Protein AF-A0A9D4CL62-F1 (afdb_monomer_lite)

Foldseek 3Di:
DVVVVVVVVVVVVCVCCCCVVVVCVVVVVCCCCCCCCCCVCVVCVVCCCCCVVCCCCCCVVVVCCCVVVCCVCCCCCCVVVVCCCCCVVVVVVVVVVVVVVCVVVVD

Secondary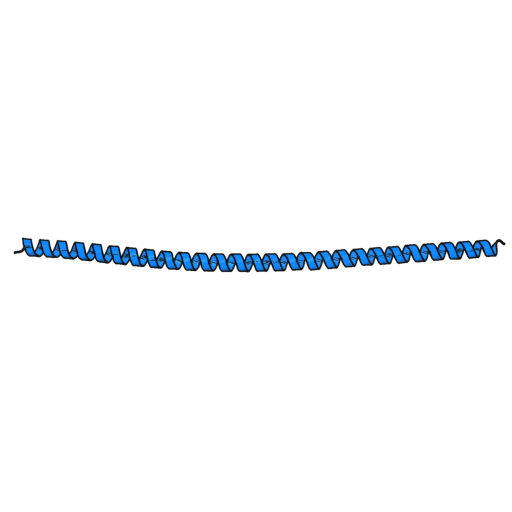 structure (DSSP, 8-state):
-HHHHHHHHHHHHHHHHHHHHHHHHHHHHHHHHHHHHIIIIIIHHHHHHHHHHHHHHHHHHHHHHHHHHHHHHHHHHHHHHHHHHHHHHHHHHHHHHHHHHHHHH--

Radius of gyration: 43.84 Å; chains: 1; bounding box: 89×27×122 Å

Structure (mmCIF, N/CA/C/O backbone):
data_AF-A0A9D4CL62-F1
#
_entry.id   AF-A0A9D4CL62-F1
#
loop_
_atom_site.group_PDB
_atom_site.id
_atom_site.type_symbol
_atom_site.label_atom_id
_atom_site.label_alt_id
_atom_site.label_comp_id
_atom_site.label_asym_id
_atom_site.label_entity_id
_atom_site.label_seq_id
_atom_site.pdbx_PDB_ins_code
_atom_site.Cartn_x
_atom_site.Cartn_y
_atom_site.Cartn_z
_atom_site.occupancy
_atom_site.B_iso_or_equiv
_atom_site.auth_seq_id
_atom_site.auth_comp_id
_atom_site.auth_asym_id
_atom_site.auth_atom_id
_atom_site.pdbx_PDB_model_num
ATOM 1 N N . MET A 1 1 ? 40.637 10.215 -61.391 1.00 72.94 1 MET A N 1
ATOM 2 C CA . MET A 1 1 ? 39.190 10.508 -61.248 1.00 72.94 1 MET A CA 1
ATOM 3 C C . MET A 1 1 ? 38.431 9.297 -60.699 1.00 72.94 1 MET A C 1
ATOM 5 O O . MET A 1 1 ? 37.880 9.404 -59.615 1.00 72.94 1 MET A O 1
ATOM 9 N N . HIS A 1 2 ? 38.489 8.133 -61.362 1.00 74.69 2 HIS A N 1
ATOM 10 C CA . HIS A 1 2 ? 37.795 6.902 -60.939 1.00 74.69 2 HIS A CA 1
ATOM 11 C C . HIS A 1 2 ? 38.150 6.419 -59.515 1.00 74.69 2 HIS A C 1
ATOM 13 O O . HIS A 1 2 ? 37.274 6.063 -58.736 1.00 74.69 2 HIS A O 1
ATOM 19 N N . THR A 1 3 ? 39.428 6.479 -59.134 1.00 78.69 3 THR A N 1
ATOM 20 C CA . THR A 1 3 ? 39.906 6.115 -57.785 1.00 78.69 3 THR A CA 1
ATOM 21 C C . THR A 1 3 ? 39.412 7.064 -56.692 1.00 78.69 3 THR A C 1
ATOM 23 O O . THR A 1 3 ? 39.118 6.627 -55.585 1.00 78.69 3 THR A O 1
ATOM 26 N N . CYS A 1 4 ? 39.272 8.353 -57.008 1.00 82.00 4 CYS A N 1
ATOM 27 C CA . CYS A 1 4 ? 38.801 9.372 -56.070 1.00 82.00 4 CYS A CA 1
ATOM 28 C C . CYS A 1 4 ? 37.292 9.232 -55.813 1.00 82.00 4 CYS A C 1
ATOM 30 O O . CYS A 1 4 ? 36.847 9.293 -54.672 1.00 82.00 4 CYS A O 1
ATOM 32 N N . ILE A 1 5 ? 36.519 8.942 -56.868 1.00 83.25 5 ILE A N 1
ATOM 33 C CA . ILE A 1 5 ? 35.085 8.633 -56.765 1.00 83.25 5 ILE A CA 1
ATOM 34 C C . ILE A 1 5 ? 34.883 7.355 -55.946 1.00 83.25 5 ILE A C 1
ATOM 36 O O . ILE A 1 5 ? 34.060 7.332 -55.037 1.00 83.25 5 ILE A O 1
ATOM 40 N N . HIS A 1 6 ? 35.671 6.311 -56.209 1.00 84.94 6 HIS A N 1
ATOM 41 C CA . HIS A 1 6 ? 35.589 5.065 -55.451 1.00 84.94 6 HIS A CA 1
ATOM 42 C C . HIS A 1 6 ? 35.943 5.264 -53.969 1.00 84.94 6 HIS A C 1
ATOM 44 O O . HIS A 1 6 ? 35.254 4.734 -53.098 1.00 84.94 6 HIS A O 1
ATOM 50 N N . ALA A 1 7 ? 36.998 6.021 -53.660 1.00 83.44 7 ALA A N 1
ATOM 51 C CA . ALA A 1 7 ? 37.383 6.309 -52.281 1.00 83.44 7 ALA A CA 1
ATOM 52 C C . ALA A 1 7 ? 36.292 7.101 -51.544 1.00 83.44 7 ALA A C 1
ATOM 54 O O . ALA A 1 7 ? 35.944 6.742 -50.423 1.00 83.44 7 ALA A O 1
ATOM 55 N N . TYR A 1 8 ? 35.709 8.115 -52.193 1.00 89.12 8 TYR A N 1
ATOM 56 C CA . TYR A 1 8 ? 34.623 8.923 -51.633 1.00 89.12 8 TYR A CA 1
ATOM 57 C C . TYR A 1 8 ? 33.344 8.112 -51.394 1.00 89.12 8 TYR A C 1
ATOM 59 O O . TYR A 1 8 ? 32.753 8.178 -50.320 1.00 89.12 8 TYR A O 1
ATOM 67 N N . MET A 1 9 ? 32.934 7.291 -52.364 1.00 86.62 9 MET A N 1
ATOM 68 C CA . MET A 1 9 ? 31.773 6.410 -52.210 1.00 86.62 9 MET A CA 1
ATOM 69 C C . MET A 1 9 ? 31.984 5.420 -51.062 1.00 86.62 9 MET A C 1
ATOM 71 O O . MET A 1 9 ? 31.094 5.235 -50.235 1.00 86.62 9 MET A O 1
ATOM 75 N N . HIS A 1 10 ? 33.176 4.827 -50.966 1.00 88.44 10 HIS A N 1
ATOM 76 C CA . HIS A 1 10 ? 33.506 3.887 -49.900 1.00 88.44 10 HIS A CA 1
ATOM 77 C C . HIS A 1 10 ? 33.473 4.547 -48.515 1.00 88.44 10 HIS A C 1
ATOM 79 O O . HIS A 1 10 ? 32.884 3.995 -47.588 1.00 88.44 10 HIS A O 1
ATOM 85 N N . THR A 1 11 ? 34.059 5.737 -48.354 1.00 86.94 11 THR A N 1
ATOM 86 C CA . THR A 1 11 ? 34.057 6.442 -47.065 1.00 86.94 11 THR A CA 1
ATOM 87 C C . THR A 1 11 ? 32.671 6.945 -46.681 1.00 86.94 11 THR A C 1
ATOM 89 O O . THR A 1 11 ? 32.291 6.791 -45.523 1.00 86.94 11 THR A O 1
ATOM 92 N N . CYS A 1 12 ? 31.881 7.472 -47.621 1.00 86.50 12 CYS A N 1
ATOM 93 C CA . CYS A 1 12 ? 30.505 7.894 -47.349 1.00 86.50 12 CYS A CA 1
ATOM 94 C C . CYS A 1 12 ? 29.612 6.719 -46.944 1.00 86.50 12 CYS A C 1
ATOM 96 O O . CYS A 1 12 ? 28.896 6.819 -45.948 1.00 86.50 12 CYS A O 1
ATOM 98 N N . ILE A 1 13 ? 29.676 5.597 -47.667 1.00 84.62 13 ILE A N 1
ATOM 99 C CA . ILE A 1 13 ? 28.893 4.399 -47.339 1.00 84.62 13 ILE A CA 1
ATOM 100 C C . ILE A 1 13 ? 29.329 3.846 -45.985 1.00 84.62 13 ILE A C 1
ATOM 102 O O . ILE A 1 13 ? 28.481 3.552 -45.148 1.00 84.62 13 ILE A O 1
ATOM 106 N N . HIS A 1 14 ? 30.635 3.748 -45.731 1.00 84.94 14 HIS A N 1
ATOM 107 C CA . HIS A 1 14 ? 31.131 3.246 -44.456 1.00 84.94 14 HIS A CA 1
ATOM 108 C C . HIS A 1 14 ? 30.734 4.165 -43.294 1.00 84.94 14 HIS A C 1
ATOM 110 O O . HIS A 1 14 ? 30.277 3.670 -42.264 1.00 84.94 14 HIS A O 1
ATOM 116 N N . ALA A 1 15 ? 30.870 5.484 -43.440 1.00 83.62 15 ALA A N 1
ATOM 117 C CA . ALA A 1 15 ? 30.493 6.436 -42.402 1.00 83.62 15 ALA A CA 1
ATOM 118 C C . ALA A 1 15 ? 28.987 6.385 -42.121 1.00 83.62 15 ALA A C 1
ATOM 120 O O . ALA A 1 15 ? 28.592 6.312 -40.959 1.00 83.62 15 ALA A O 1
ATOM 121 N N . TYR A 1 16 ? 28.154 6.353 -43.165 1.00 85.69 16 TYR A N 1
ATOM 122 C CA . TYR A 1 16 ? 26.701 6.255 -43.033 1.00 85.69 16 TYR A CA 1
ATOM 123 C C . TYR A 1 16 ? 26.280 4.933 -42.386 1.00 85.69 16 TYR A C 1
ATOM 125 O O . TYR A 1 16 ? 25.579 4.931 -41.381 1.00 85.69 16 TYR A O 1
ATOM 133 N N . MET A 1 17 ? 26.776 3.801 -42.887 1.00 83.12 17 MET A N 1
ATOM 134 C CA . MET A 1 17 ? 26.473 2.482 -42.327 1.00 83.12 17 MET A CA 1
ATOM 135 C C . MET A 1 17 ? 26.921 2.378 -40.870 1.00 83.12 17 MET A C 1
ATOM 137 O O . MET A 1 17 ? 26.147 1.953 -40.019 1.00 83.12 17 MET A O 1
ATOM 141 N N . HIS A 1 18 ? 28.145 2.806 -40.561 1.00 84.81 18 HIS A N 1
ATOM 142 C CA . HIS A 1 18 ? 28.678 2.742 -39.205 1.00 84.81 18 HIS A CA 1
ATOM 143 C C . HIS A 1 18 ? 27.880 3.628 -38.246 1.00 84.81 18 HIS A C 1
ATOM 145 O O . HIS A 1 18 ? 27.473 3.168 -37.184 1.00 84.81 18 HIS A O 1
ATOM 151 N N . THR A 1 19 ? 27.614 4.882 -38.615 1.00 84.25 19 THR A N 1
ATOM 152 C CA . THR A 1 19 ? 26.866 5.806 -37.751 1.00 84.25 19 THR A CA 1
ATOM 153 C C . THR A 1 19 ? 25.414 5.384 -37.588 1.00 84.25 19 THR A C 1
ATOM 155 O O . THR A 1 19 ? 24.939 5.335 -36.458 1.00 84.25 19 THR A O 1
ATOM 158 N N . CYS A 1 20 ? 24.720 5.007 -38.662 1.00 83.12 20 CYS A N 1
ATOM 159 C CA . CYS A 1 20 ? 23.326 4.588 -38.583 1.00 83.12 20 CYS A CA 1
ATOM 160 C C . CYS A 1 20 ? 23.165 3.280 -37.809 1.00 83.12 20 CYS A C 1
ATOM 162 O O . CYS A 1 20 ? 22.297 3.197 -36.945 1.00 83.12 20 CYS A O 1
ATOM 164 N N . ILE A 1 21 ? 23.998 2.268 -38.066 1.00 82.44 21 ILE A N 1
ATOM 165 C CA . ILE A 1 21 ? 23.894 0.982 -37.365 1.00 82.44 21 ILE A CA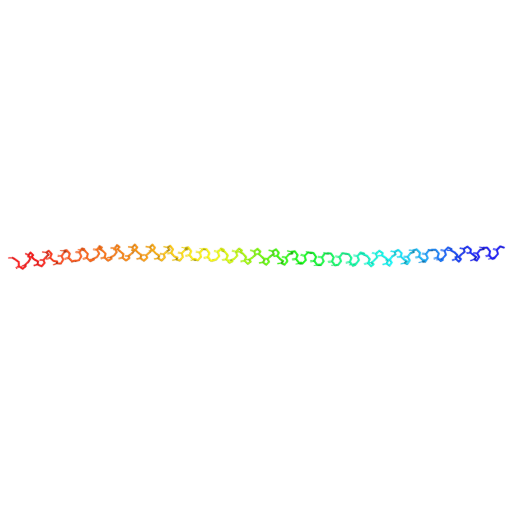 1
ATOM 166 C C . ILE A 1 21 ? 24.272 1.153 -35.897 1.00 82.44 21 ILE A C 1
ATOM 168 O O . ILE A 1 21 ? 23.525 0.713 -35.027 1.00 82.44 21 ILE A O 1
ATOM 172 N N . HIS A 1 22 ? 25.386 1.827 -35.604 1.00 82.69 22 HIS A N 1
ATOM 173 C CA . HIS A 1 22 ? 25.829 2.018 -34.228 1.00 82.69 22 HIS A CA 1
ATOM 174 C C . HIS A 1 22 ? 24.842 2.880 -33.433 1.00 82.69 22 HIS A C 1
ATOM 176 O O . HIS A 1 22 ? 24.472 2.518 -32.318 1.00 82.69 22 HIS A O 1
ATOM 182 N N . ALA A 1 23 ? 24.374 3.998 -33.995 1.00 81.31 23 ALA A N 1
ATOM 183 C CA . ALA A 1 23 ? 23.427 4.874 -33.313 1.00 81.31 23 ALA A CA 1
ATOM 184 C C . ALA A 1 23 ? 22.080 4.181 -33.094 1.00 81.31 23 ALA A C 1
ATOM 186 O O . ALA A 1 23 ? 21.559 4.243 -31.982 1.00 81.31 23 ALA A O 1
ATOM 187 N N . ASN A 1 24 ? 21.541 3.478 -34.097 1.00 81.94 24 ASN A N 1
ATOM 188 C CA . ASN A 1 24 ? 20.261 2.778 -33.962 1.00 81.94 24 ASN A CA 1
ATOM 189 C C . ASN A 1 24 ? 20.360 1.594 -33.001 1.00 81.94 24 ASN A C 1
ATOM 191 O O . ASN A 1 24 ? 19.481 1.417 -32.165 1.00 81.94 24 ASN A O 1
ATOM 195 N N . MET A 1 25 ? 21.435 0.807 -33.067 1.00 83.00 25 MET A N 1
ATOM 196 C CA . MET A 1 25 ? 21.625 -0.311 -32.147 1.00 83.00 25 MET A CA 1
ATOM 197 C C . MET A 1 25 ? 21.788 0.195 -30.709 1.00 83.00 25 MET A C 1
ATOM 199 O O . MET A 1 25 ? 21.104 -0.287 -29.811 1.00 83.00 25 MET A O 1
ATOM 203 N N . HIS A 1 26 ? 22.624 1.215 -30.491 1.00 85.81 26 HIS A N 1
ATOM 204 C CA . HIS A 1 26 ? 22.832 1.795 -29.166 1.00 85.81 26 HIS A CA 1
ATOM 205 C C . HIS A 1 26 ? 21.549 2.414 -28.606 1.00 85.81 26 HIS A C 1
ATOM 207 O O . HIS A 1 26 ? 21.180 2.140 -27.468 1.00 85.81 26 HIS A O 1
ATOM 213 N N . THR A 1 27 ? 20.841 3.228 -29.393 1.00 86.12 27 THR A N 1
ATOM 214 C CA . THR A 1 27 ? 19.592 3.852 -28.937 1.00 86.12 27 THR A CA 1
ATOM 215 C C . THR A 1 27 ? 18.510 2.821 -28.679 1.00 86.12 27 THR A C 1
ATOM 217 O O . THR A 1 27 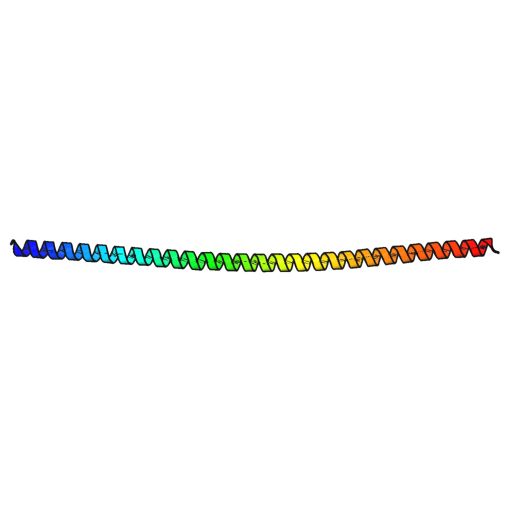? 17.863 2.923 -27.643 1.00 86.12 27 THR A O 1
ATOM 220 N N . CYS A 1 28 ? 18.337 1.815 -29.539 1.00 85.00 28 CYS A N 1
ATOM 221 C CA . CYS A 1 28 ? 17.320 0.779 -29.370 1.00 85.00 28 CYS A CA 1
ATOM 222 C C . CYS A 1 28 ? 17.605 -0.107 -28.150 1.00 85.00 28 CYS A C 1
ATOM 224 O O . CYS A 1 28 ? 16.717 -0.312 -27.328 1.00 85.00 28 CYS A O 1
ATOM 226 N N . ILE A 1 29 ? 18.852 -0.552 -27.966 1.00 85.62 29 ILE A N 1
ATOM 227 C CA . ILE A 1 29 ? 19.247 -1.332 -26.786 1.00 85.62 29 ILE A CA 1
ATOM 228 C C . ILE A 1 29 ? 19.100 -0.488 -25.521 1.00 85.62 29 ILE A C 1
ATOM 230 O O . ILE A 1 29 ? 18.497 -0.943 -24.553 1.00 85.62 29 ILE A O 1
ATOM 234 N N . HIS A 1 30 ? 19.606 0.746 -25.523 1.00 86.62 30 HIS A N 1
ATOM 235 C CA . HIS A 1 30 ? 19.525 1.617 -24.358 1.00 86.62 30 HIS A CA 1
ATOM 236 C C . HIS A 1 30 ? 18.074 1.936 -24.002 1.00 86.62 30 HIS A C 1
ATOM 238 O O . HIS A 1 30 ? 17.701 1.825 -22.840 1.00 86.62 30 HIS A O 1
ATOM 244 N N . THR A 1 31 ? 17.238 2.311 -24.975 1.00 85.56 31 THR A N 1
ATOM 245 C CA . THR A 1 31 ? 15.818 2.565 -24.700 1.00 85.56 31 THR A CA 1
ATOM 246 C C . THR A 1 31 ? 15.132 1.306 -24.226 1.00 85.56 31 THR A C 1
ATOM 248 O O . THR A 1 31 ? 14.511 1.382 -23.182 1.00 85.56 31 THR A O 1
ATOM 251 N N . TYR A 1 32 ? 15.283 0.166 -24.900 1.00 84.56 32 TYR A N 1
ATOM 252 C CA . TYR A 1 32 ? 14.628 -1.076 -24.496 1.00 84.56 32 TYR A CA 1
ATOM 253 C C . TYR A 1 32 ? 15.040 -1.518 -23.091 1.00 84.56 32 TYR A C 1
ATOM 255 O O . TYR A 1 32 ? 14.182 -1.760 -22.252 1.00 84.56 32 TYR A O 1
ATOM 263 N N . ILE A 1 33 ? 16.342 -1.578 -22.801 1.00 83.94 33 ILE A N 1
ATOM 264 C CA . ILE A 1 33 ? 16.842 -1.976 -21.482 1.00 83.94 33 ILE A CA 1
ATOM 265 C C . ILE A 1 33 ? 16.403 -0.962 -20.432 1.00 83.94 33 ILE A C 1
ATOM 267 O O . ILE A 1 33 ? 15.857 -1.351 -19.404 1.00 83.94 33 ILE A O 1
ATOM 271 N N . HIS A 1 34 ? 16.604 0.332 -20.676 1.00 85.31 34 HIS A N 1
ATOM 272 C CA . HIS A 1 34 ? 16.287 1.349 -19.687 1.00 85.31 34 HIS A CA 1
ATOM 273 C C . HIS A 1 34 ? 14.783 1.431 -19.440 1.00 85.31 34 HIS A C 1
ATOM 275 O O . HIS A 1 34 ? 14.374 1.416 -18.288 1.00 85.31 34 HIS A O 1
ATOM 281 N N . THR A 1 35 ? 13.934 1.505 -20.468 1.00 83.81 35 THR A N 1
ATOM 282 C CA . THR A 1 35 ? 12.485 1.550 -20.242 1.00 83.81 35 THR A CA 1
ATOM 283 C C . THR A 1 35 ? 12.007 0.244 -19.656 1.00 83.81 35 THR A C 1
ATOM 285 O O . THR A 1 35 ? 11.371 0.298 -18.613 1.00 83.81 35 THR A O 1
ATOM 288 N N . TYR A 1 36 ? 12.343 -0.913 -20.228 1.00 83.19 36 TYR A N 1
ATOM 289 C CA . TYR A 1 36 ? 11.843 -2.188 -19.726 1.00 83.19 36 TYR A CA 1
ATOM 290 C C . TYR A 1 36 ? 12.297 -2.439 -18.293 1.00 83.19 36 TYR A C 1
ATOM 292 O O . TYR A 1 36 ? 11.458 -2.641 -17.429 1.00 83.19 36 TYR A O 1
ATOM 300 N N . ILE A 1 37 ? 13.594 -2.357 -17.989 1.00 82.50 37 ILE A N 1
ATOM 301 C CA . ILE A 1 37 ? 14.086 -2.621 -16.632 1.00 82.50 37 ILE A CA 1
ATOM 302 C C . ILE A 1 37 ? 13.583 -1.553 -15.666 1.00 82.50 37 ILE A C 1
ATOM 304 O O . ILE A 1 37 ? 13.038 -1.898 -14.620 1.00 82.50 37 ILE A O 1
ATOM 308 N N . HIS A 1 38 ? 13.716 -0.267 -16.001 1.00 82.88 38 HIS A N 1
ATOM 309 C CA . HIS A 1 38 ? 13.324 0.791 -15.078 1.00 82.88 38 HIS A CA 1
ATOM 310 C C . HIS A 1 38 ? 11.816 0.785 -14.845 1.00 82.88 38 HIS A C 1
ATOM 312 O O . HIS A 1 38 ? 11.387 0.774 -13.699 1.00 82.88 38 HIS A O 1
ATOM 318 N N . THR A 1 39 ? 10.981 0.771 -15.886 1.00 82.06 39 THR A N 1
ATOM 319 C CA . THR A 1 39 ? 9.526 0.755 -15.671 1.00 82.06 39 THR A CA 1
ATOM 320 C C . THR A 1 39 ? 9.058 -0.584 -15.128 1.00 82.06 39 THR A C 1
ATOM 322 O O . THR A 1 39 ? 8.315 -0.598 -14.154 1.00 82.06 39 THR A O 1
ATOM 325 N N . TYR A 1 40 ? 9.504 -1.723 -15.644 1.00 83.12 40 TYR A N 1
ATOM 326 C CA . TYR A 1 40 ? 9.018 -2.994 -15.121 1.00 83.12 40 TYR A CA 1
ATOM 327 C C . TYR A 1 40 ? 9.432 -3.191 -13.663 1.00 83.12 40 TYR A C 1
ATOM 329 O O . TYR A 1 40 ? 8.576 -3.460 -12.827 1.00 83.12 40 TYR A O 1
ATOM 337 N N . ILE A 1 41 ? 10.711 -3.017 -13.323 1.00 82.62 41 ILE A N 1
ATOM 338 C CA . ILE A 1 41 ? 11.167 -3.250 -11.950 1.00 82.62 41 ILE A CA 1
ATOM 339 C C . ILE A 1 41 ? 10.650 -2.154 -11.031 1.00 82.62 41 ILE A C 1
ATOM 341 O O . ILE A 1 41 ? 10.007 -2.466 -10.036 1.00 82.62 41 ILE A O 1
ATOM 345 N N . HIS A 1 42 ? 10.875 -0.879 -11.351 1.00 84.62 42 HIS A N 1
ATOM 346 C CA . HIS A 1 42 ? 10.508 0.193 -10.430 1.00 84.62 42 HIS A CA 1
ATOM 347 C C . HIS A 1 42 ? 8.996 0.257 -10.231 1.00 84.62 42 HIS A C 1
ATOM 349 O O . HIS A 1 42 ? 8.531 0.351 -9.099 1.00 84.62 42 HIS A O 1
ATOM 355 N N . THR A 1 43 ? 8.209 0.187 -11.307 1.00 85.06 43 THR A N 1
ATOM 356 C CA . THR A 1 43 ? 6.756 0.350 -11.184 1.00 85.06 43 THR A CA 1
ATOM 357 C C . THR A 1 43 ? 6.121 -0.876 -10.549 1.00 85.06 43 THR A C 1
ATOM 359 O O . THR A 1 43 ? 5.328 -0.692 -9.630 1.00 85.06 43 THR A O 1
ATOM 362 N N . ASN A 1 44 ? 6.492 -2.106 -10.940 1.00 86.56 44 ASN A N 1
ATOM 363 C CA . ASN A 1 44 ? 5.916 -3.309 -10.322 1.00 86.56 44 ASN A CA 1
ATOM 364 C C . ASN A 1 44 ? 6.361 -3.480 -8.876 1.00 86.56 44 ASN A C 1
ATOM 366 O O . ASN A 1 44 ? 5.544 -3.810 -8.028 1.00 86.56 44 ASN A O 1
ATOM 370 N N . LEU A 1 45 ? 7.635 -3.247 -8.565 1.00 87.44 45 LEU A N 1
ATOM 371 C CA . LEU A 1 45 ? 8.138 -3.433 -7.208 1.00 87.44 45 LEU A CA 1
ATOM 372 C C . LEU A 1 45 ? 7.566 -2.355 -6.280 1.00 87.44 45 LEU A C 1
ATOM 374 O O . LEU A 1 45 ? 7.101 -2.676 -5.190 1.00 87.44 45 LEU A O 1
ATOM 378 N N . HIS A 1 46 ? 7.481 -1.102 -6.739 1.00 88.00 46 HIS A N 1
ATOM 379 C CA . HIS A 1 46 ? 6.826 -0.039 -5.980 1.00 88.00 46 HIS A CA 1
ATOM 380 C C . HIS A 1 46 ? 5.328 -0.303 -5.794 1.00 88.00 46 HIS A C 1
ATOM 382 O O . HIS A 1 46 ? 4.823 -0.176 -4.681 1.00 88.00 46 HIS A O 1
ATOM 388 N N . THR A 1 47 ? 4.596 -0.677 -6.849 1.00 87.12 47 THR A N 1
ATOM 389 C CA . THR A 1 47 ? 3.161 -0.984 -6.713 1.00 87.12 47 THR A CA 1
ATOM 390 C C . THR A 1 47 ? 2.934 -2.203 -5.842 1.00 87.12 47 THR A C 1
ATOM 392 O O . THR A 1 47 ? 2.072 -2.132 -4.974 1.00 87.12 47 THR A O 1
ATOM 395 N N . TYR A 1 48 ? 3.713 -3.274 -5.993 1.00 89.44 48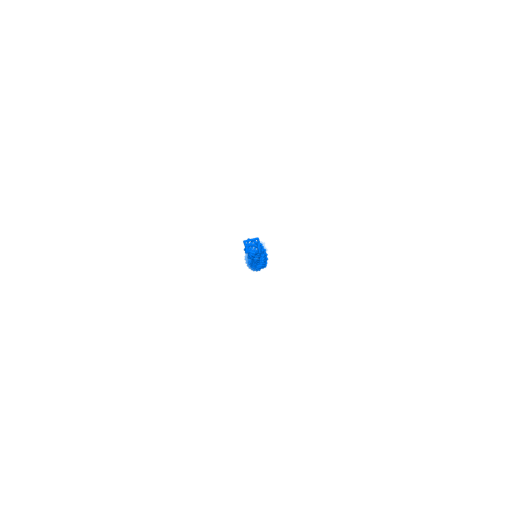 TYR A N 1
ATOM 396 C CA . TYR A 1 48 ? 3.608 -4.473 -5.165 1.00 89.44 48 TYR A CA 1
ATOM 397 C C . TYR A 1 48 ? 3.878 -4.163 -3.695 1.00 89.44 48 TYR A C 1
ATOM 399 O O . TYR A 1 48 ? 3.049 -4.477 -2.850 1.00 89.44 48 TYR A O 1
ATOM 407 N N . ILE A 1 49 ? 4.987 -3.488 -3.377 1.00 88.38 49 ILE A N 1
ATOM 408 C CA . ILE A 1 49 ? 5.306 -3.116 -1.995 1.00 88.38 49 ILE A CA 1
ATOM 409 C C . ILE A 1 49 ? 4.225 -2.200 -1.431 1.00 88.38 49 ILE A C 1
ATOM 411 O O . ILE A 1 49 ? 3.711 -2.464 -0.348 1.00 88.38 49 ILE A O 1
ATOM 415 N N . HIS A 1 50 ? 3.847 -1.148 -2.158 1.00 90.56 50 HIS A N 1
ATOM 416 C CA . HIS A 1 50 ? 2.852 -0.200 -1.677 1.00 90.56 50 HIS A CA 1
ATOM 417 C C . HIS A 1 50 ? 1.497 -0.876 -1.459 1.00 90.56 50 HIS A C 1
ATOM 419 O O . HIS A 1 50 ? 0.903 -0.723 -0.398 1.00 90.56 50 HIS A O 1
ATOM 425 N N . THR A 1 51 ? 0.999 -1.641 -2.432 1.00 89.00 51 THR A N 1
ATOM 426 C CA . THR A 1 51 ? -0.285 -2.341 -2.300 1.00 89.00 51 THR A CA 1
ATOM 427 C C . THR A 1 51 ? -0.228 -3.395 -1.214 1.00 89.00 51 THR A C 1
ATOM 429 O O . THR A 1 51 ? -1.104 -3.384 -0.359 1.00 89.00 51 THR A O 1
ATOM 432 N N . TYR A 1 52 ? 0.793 -4.250 -1.180 1.00 89.88 52 TYR A N 1
ATOM 433 C CA . TYR A 1 52 ? 0.916 -5.300 -0.173 1.00 89.88 52 TYR A CA 1
ATOM 434 C C . TYR A 1 52 ? 1.017 -4.719 1.236 1.00 89.88 52 TYR A C 1
ATOM 436 O O . TYR A 1 52 ? 0.230 -5.082 2.101 1.00 89.88 52 TYR A O 1
ATOM 444 N N . ILE A 1 53 ? 1.925 -3.768 1.469 1.00 88.44 53 ILE A N 1
ATOM 445 C CA . ILE A 1 53 ? 2.084 -3.144 2.786 1.00 88.44 53 ILE A CA 1
ATOM 446 C C . ILE A 1 53 ? 0.817 -2.391 3.174 1.00 88.44 53 ILE A C 1
ATOM 448 O O . ILE A 1 53 ? 0.312 -2.590 4.275 1.00 88.44 53 ILE A O 1
ATOM 452 N N . HIS A 1 54 ? 0.274 -1.554 2.288 1.00 88.88 54 HIS A N 1
ATOM 453 C CA . HIS A 1 54 ? -0.910 -0.767 2.610 1.00 88.88 54 HIS A CA 1
ATOM 454 C C . HIS A 1 54 ? -2.112 -1.668 2.888 1.00 88.88 54 HIS A C 1
ATOM 456 O O . HIS A 1 54 ? -2.791 -1.484 3.892 1.00 88.88 54 HIS A O 1
ATOM 462 N N . THR A 1 55 ? -2.387 -2.653 2.032 1.00 86.88 55 THR A N 1
ATOM 463 C CA . THR A 1 55 ? -3.500 -3.586 2.247 1.00 86.88 55 THR A CA 1
ATOM 464 C C . THR A 1 55 ? -3.285 -4.416 3.494 1.00 86.88 55 THR A C 1
ATOM 466 O O . THR A 1 55 ? -4.207 -4.481 4.295 1.00 86.88 55 THR A O 1
ATOM 4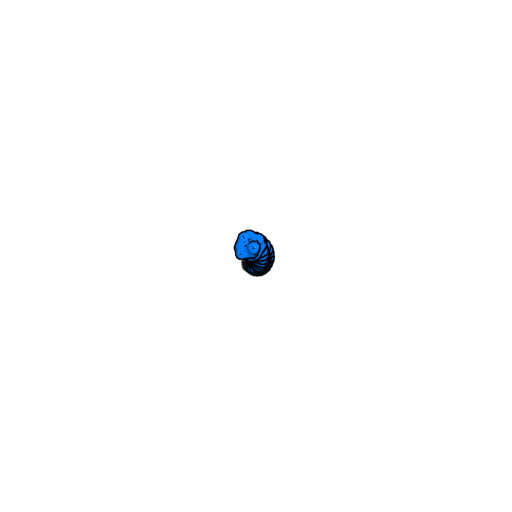69 N N . TYR A 1 56 ? -2.101 -4.986 3.711 1.00 87.69 56 TYR A N 1
ATOM 470 C CA . TYR A 1 56 ? -1.824 -5.820 4.876 1.00 87.69 56 TYR A CA 1
ATOM 471 C C . TYR A 1 56 ? -1.937 -5.020 6.170 1.00 87.69 56 TYR A C 1
ATOM 473 O O . TYR A 1 56 ? -2.686 -5.407 7.058 1.00 87.69 56 TYR A O 1
ATOM 481 N N . ILE A 1 57 ? -1.267 -3.869 6.265 1.00 85.38 57 ILE A N 1
ATOM 482 C CA . ILE A 1 57 ? -1.329 -3.015 7.454 1.00 85.38 57 ILE A CA 1
ATOM 483 C C . ILE A 1 57 ? -2.755 -2.520 7.668 1.00 85.38 57 ILE A C 1
ATOM 485 O O . ILE A 1 57 ? -3.283 -2.663 8.765 1.00 85.38 57 ILE A O 1
ATOM 489 N N . HIS A 1 58 ? -3.405 -1.977 6.637 1.00 86.50 58 HIS A N 1
ATOM 490 C CA . HIS A 1 58 ? -4.751 -1.438 6.785 1.00 86.50 58 HIS A CA 1
ATOM 491 C C . HIS A 1 58 ? -5.752 -2.531 7.150 1.00 86.50 58 HIS A C 1
ATOM 493 O O . HIS A 1 58 ? -6.502 -2.363 8.101 1.00 86.50 58 HIS A O 1
ATOM 499 N N . THR A 1 59 ? -5.779 -3.659 6.437 1.00 86.56 59 THR A N 1
ATOM 500 C CA . THR A 1 59 ? -6.712 -4.746 6.764 1.00 86.56 59 THR A CA 1
ATOM 501 C C . THR A 1 59 ? -6.396 -5.342 8.117 1.00 86.56 59 THR A C 1
ATOM 503 O O . THR A 1 59 ? -7.315 -5.448 8.916 1.00 86.56 59 THR A O 1
ATOM 506 N N . TYR A 1 60 ? -5.142 -5.665 8.428 1.00 86.50 60 TYR A N 1
ATOM 507 C CA . TYR A 1 60 ? -4.783 -6.278 9.703 1.00 86.50 60 TYR A CA 1
ATOM 508 C C . TYR A 1 60 ? -5.078 -5.347 10.876 1.00 86.50 60 TYR A C 1
ATOM 510 O O . TYR A 1 60 ? -5.781 -5.740 11.798 1.00 86.50 60 TYR A O 1
ATOM 518 N N . ILE A 1 61 ? -4.619 -4.093 10.831 1.00 84.75 61 ILE A N 1
ATOM 519 C CA . ILE A 1 61 ? -4.865 -3.131 11.909 1.00 84.75 61 ILE A CA 1
ATOM 520 C C . ILE A 1 61 ? -6.355 -2.828 12.018 1.00 84.75 61 ILE A C 1
ATOM 522 O O . ILE A 1 61 ? -6.903 -2.906 13.112 1.00 84.75 61 ILE A O 1
ATOM 526 N N . HIS A 1 62 ? -7.030 -2.515 10.910 1.00 86.12 62 HIS A N 1
ATOM 527 C CA . HIS A 1 62 ? -8.447 -2.175 10.955 1.00 86.12 62 HIS A CA 1
ATOM 528 C C . HIS A 1 62 ? -9.278 -3.357 11.444 1.00 86.12 62 HIS A C 1
ATOM 530 O O . HIS A 1 62 ? -10.101 -3.190 12.337 1.00 86.12 62 HIS A O 1
ATOM 536 N N . THR A 1 63 ? -9.078 -4.558 10.898 1.00 85.25 63 THR A N 1
ATOM 537 C CA . THR A 1 63 ? -9.832 -5.736 11.341 1.00 85.25 63 THR A CA 1
ATOM 538 C C . THR A 1 63 ? -9.496 -6.087 12.774 1.00 85.25 63 THR A C 1
ATOM 540 O O . THR A 1 63 ? -10.428 -6.256 13.548 1.00 85.25 63 THR A O 1
ATOM 543 N N . TYR A 1 64 ? -8.224 -6.128 13.170 1.00 86.50 64 TYR A N 1
ATOM 544 C CA . TYR A 1 64 ? -7.830 -6.469 14.533 1.00 86.50 64 TYR A CA 1
ATOM 545 C C . TYR A 1 64 ? -8.368 -5.458 15.542 1.00 86.50 64 TYR A C 1
ATOM 547 O O . TYR A 1 64 ? -9.048 -5.846 16.483 1.00 86.50 64 TYR A O 1
ATOM 555 N N . ILE A 1 65 ? -8.140 -4.159 15.331 1.00 84.25 65 ILE A N 1
ATOM 556 C CA . ILE A 1 65 ? -8.622 -3.116 16.241 1.00 84.25 65 ILE A CA 1
ATOM 557 C C . ILE A 1 65 ? -10.146 -3.105 16.269 1.00 84.25 65 ILE A C 1
ATOM 559 O O . ILE A 1 65 ? -10.727 -3.139 17.349 1.00 84.25 65 ILE A O 1
ATOM 563 N N . HIS A 1 66 ? -10.806 -3.091 15.111 1.00 86.00 66 HIS A N 1
ATOM 564 C CA . HIS A 1 66 ? -12.262 -3.025 15.065 1.00 86.00 66 HIS A CA 1
ATOM 565 C C . HIS A 1 66 ? -12.889 -4.270 15.690 1.00 86.00 66 HIS A C 1
ATOM 567 O O . HIS A 1 66 ? -13.778 -4.146 16.525 1.00 86.00 66 HIS A O 1
ATOM 573 N N . THR A 1 67 ? -12.436 -5.473 15.331 1.00 85.62 67 THR A N 1
ATOM 574 C CA . THR A 1 67 ? -12.985 -6.703 15.914 1.00 85.62 67 THR A CA 1
ATOM 575 C C . THR A 1 67 ? -12.667 -6.795 17.391 1.00 85.62 67 THR A C 1
ATOM 577 O O . THR A 1 67 ? -13.590 -7.041 18.157 1.00 85.62 67 THR A O 1
ATOM 580 N N . TYR A 1 68 ? -11.431 -6.545 17.821 1.00 85.88 68 TYR A N 1
ATOM 581 C CA . TYR A 1 68 ? -11.047 -6.638 19.225 1.00 85.88 68 TYR A CA 1
ATOM 582 C C . TYR A 1 68 ? -11.792 -5.613 20.075 1.00 85.88 68 TYR A C 1
ATOM 584 O O . TYR A 1 68 ? -12.445 -5.988 21.040 1.00 85.88 68 TYR A O 1
ATOM 592 N N . ILE A 1 69 ? -11.774 -4.332 19.698 1.00 84.69 69 ILE A N 1
ATOM 593 C CA . ILE A 1 69 ? -12.470 -3.283 20.449 1.00 84.69 69 ILE A CA 1
ATOM 594 C C . ILE A 1 69 ? -13.974 -3.529 20.428 1.00 84.69 69 ILE A C 1
ATOM 596 O O . ILE A 1 69 ? -14.597 -3.521 21.485 1.00 84.69 69 ILE A O 1
ATOM 600 N N . HIS A 1 70 ? -14.570 -3.785 19.263 1.00 85.50 70 HIS A N 1
ATOM 601 C CA . HIS A 1 70 ? -16.012 -3.979 19.185 1.00 85.50 70 HIS A CA 1
ATOM 602 C C . HIS A 1 70 ? -16.442 -5.228 19.954 1.00 85.50 70 HIS A C 1
ATOM 604 O O . HIS A 1 70 ? -17.402 -5.158 20.716 1.00 85.50 70 HIS A O 1
ATOM 610 N N . THR A 1 71 ? -15.772 -6.370 19.793 1.00 84.88 71 THR A N 1
ATOM 611 C CA . THR A 1 71 ? -16.151 -7.583 20.534 1.00 84.88 71 THR A CA 1
ATOM 612 C C . THR A 1 71 ? -15.886 -7.431 22.018 1.00 84.88 71 THR A C 1
ATOM 614 O O . THR A 1 71 ? -16.745 -7.812 22.804 1.00 84.88 71 THR A O 1
ATOM 617 N N . TYR A 1 72 ? -14.762 -6.840 22.421 1.00 85.25 72 TYR A N 1
ATOM 618 C CA . TYR A 1 72 ? -14.440 -6.659 23.829 1.00 85.25 72 TYR A CA 1
ATOM 619 C C . TYR A 1 72 ? -15.406 -5.682 24.491 1.00 85.25 72 TYR A C 1
ATOM 621 O O . TYR A 1 72 ? -16.009 -6.032 25.495 1.00 85.25 72 TYR A O 1
ATOM 629 N N . ILE A 1 73 ? -15.628 -4.499 23.914 1.00 84.25 73 ILE A N 1
ATOM 630 C CA . ILE A 1 73 ? -16.569 -3.514 24.458 1.00 84.25 73 ILE A CA 1
ATOM 631 C C . ILE A 1 73 ? -17.987 -4.068 24.437 1.00 84.25 73 ILE A C 1
ATOM 633 O O . ILE A 1 73 ? -18.661 -4.030 25.460 1.00 84.25 73 ILE A O 1
ATOM 637 N N . HIS A 1 74 ? -18.447 -4.611 23.308 1.00 84.19 74 HIS A N 1
ATOM 638 C CA . HIS A 1 74 ? -19.810 -5.120 23.211 1.00 84.19 74 HIS A CA 1
ATOM 639 C C . HIS A 1 74 ? -20.028 -6.276 24.179 1.00 84.19 74 HIS A C 1
ATOM 641 O O . HIS A 1 74 ? -20.988 -6.252 24.936 1.00 84.19 74 HIS A O 1
ATOM 647 N N . LYS A 1 75 ? -19.117 -7.253 24.233 1.00 84.31 75 LYS A N 1
ATOM 648 C CA . LYS A 1 75 ? -19.219 -8.359 25.183 1.00 84.31 75 LYS A CA 1
ATOM 649 C C . LYS A 1 75 ? -19.122 -7.847 26.610 1.00 84.31 75 LYS A C 1
ATOM 651 O O . LYS A 1 75 ? -19.963 -8.204 27.418 1.00 84.31 75 LYS A O 1
ATOM 656 N N . TYR A 1 76 ? -18.160 -7.001 26.948 1.00 84.19 76 TYR A N 1
ATOM 657 C CA . TYR A 1 76 ? -17.999 -6.540 28.322 1.00 84.19 76 TYR A CA 1
ATOM 658 C C . TYR A 1 76 ? -19.205 -5.716 28.773 1.00 84.19 76 TYR A C 1
ATOM 660 O O . TYR A 1 76 ? -19.813 -6.049 29.779 1.00 84.19 76 TYR A O 1
ATOM 668 N N . ILE A 1 77 ? -19.621 -4.711 28.002 1.00 82.88 77 ILE A N 1
ATOM 669 C CA . ILE A 1 77 ? -20.784 -3.880 28.328 1.00 82.88 77 ILE A CA 1
ATOM 670 C C . ILE A 1 77 ? -22.057 -4.718 28.333 1.00 82.88 77 ILE A C 1
ATOM 672 O O . ILE A 1 77 ? -22.774 -4.710 29.327 1.00 82.88 77 ILE A O 1
ATOM 676 N N . HIS A 1 78 ? -22.343 -5.461 27.263 1.00 82.38 78 HIS A N 1
ATOM 677 C CA . HIS A 1 78 ? -23.581 -6.226 27.171 1.00 82.38 78 HIS A CA 1
ATOM 678 C C . HIS A 1 78 ? -23.637 -7.291 28.258 1.00 82.38 78 HIS A C 1
ATOM 680 O O . HIS A 1 78 ? -24.623 -7.373 28.976 1.00 82.38 78 HIS A O 1
ATOM 686 N N . THR A 1 79 ? -22.584 -8.091 28.429 1.00 83.19 79 THR A N 1
ATOM 687 C CA . THR A 1 79 ? -22.600 -9.149 29.443 1.00 83.19 79 THR A CA 1
ATOM 688 C C . THR A 1 79 ? -22.625 -8.538 30.832 1.00 83.19 79 THR A C 1
ATOM 690 O O . THR A 1 79 ? -23.471 -8.933 31.616 1.00 83.19 79 THR A O 1
ATOM 693 N N . TYR A 1 80 ? -21.779 -7.555 31.145 1.00 83.06 80 TYR A N 1
ATOM 694 C CA . TYR A 1 80 ? -21.710 -6.983 32.490 1.00 83.06 80 TYR A CA 1
ATOM 695 C C . TYR A 1 80 ? -22.986 -6.227 32.851 1.00 83.06 80 TYR A C 1
ATOM 697 O O . TYR A 1 80 ? -23.582 -6.518 33.876 1.00 83.06 80 TYR A O 1
ATOM 705 N N . ILE A 1 81 ? -23.463 -5.314 32.001 1.00 81.88 81 ILE A N 1
ATOM 706 C CA . ILE A 1 81 ? -24.691 -4.561 32.280 1.00 81.88 81 ILE A CA 1
ATOM 707 C C . ILE A 1 81 ? -25.890 -5.500 32.302 1.00 81.88 81 ILE A C 1
ATOM 709 O O . ILE A 1 81 ? -26.655 -5.472 33.260 1.00 81.88 81 ILE A O 1
ATOM 713 N N . HIS A 1 82 ? -26.059 -6.351 31.288 1.00 82.31 82 HIS A N 1
ATOM 714 C CA . HIS A 1 82 ? -27.230 -7.217 31.231 1.00 82.31 82 HIS A CA 1
ATOM 715 C C . HIS A 1 82 ? -27.219 -8.228 32.372 1.00 82.31 82 HIS A C 1
ATOM 717 O O . HIS A 1 82 ? -28.246 -8.408 33.014 1.00 82.31 82 HIS A O 1
ATOM 723 N N . THR A 1 83 ? -26.097 -8.891 32.660 1.00 82.69 83 THR A N 1
ATOM 724 C CA . THR A 1 83 ? -26.062 -9.840 33.781 1.00 82.69 83 THR A CA 1
ATOM 725 C C . THR A 1 83 ? -26.197 -9.119 35.103 1.00 82.69 83 THR A C 1
ATOM 727 O O . THR A 1 83 ? -27.015 -9.550 35.899 1.00 82.69 83 THR A O 1
ATOM 730 N N . TYR A 1 84 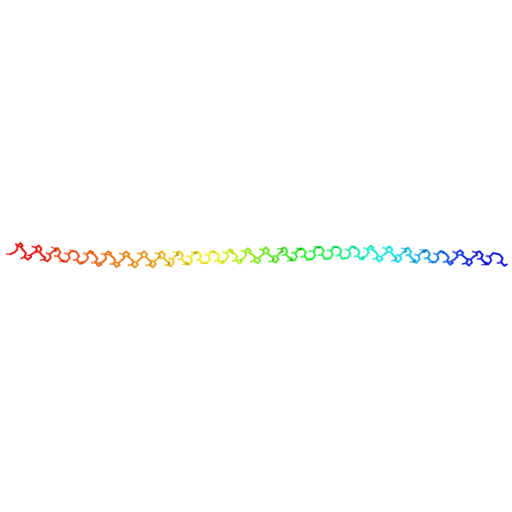? -25.491 -8.017 35.345 1.00 82.31 84 TYR A N 1
ATOM 731 C CA . TYR A 1 84 ? -25.546 -7.326 36.629 1.00 82.31 84 TYR A CA 1
ATOM 732 C C . TYR A 1 84 ? -26.924 -6.721 36.881 1.00 82.31 84 TYR A C 1
ATOM 734 O O . TYR A 1 84 ? -27.513 -6.982 37.920 1.00 82.31 84 TYR A O 1
ATOM 742 N N . ILE A 1 85 ? -27.492 -5.984 35.923 1.00 80.69 85 ILE A N 1
ATOM 743 C CA . ILE A 1 85 ? -28.837 -5.416 36.071 1.00 80.69 85 ILE A CA 1
ATOM 744 C C . ILE A 1 85 ? -29.869 -6.532 36.185 1.00 80.69 85 ILE A C 1
ATOM 746 O O . ILE A 1 85 ? -30.675 -6.514 37.109 1.00 80.69 85 ILE A O 1
ATOM 750 N N . HIS A 1 86 ? -29.848 -7.518 35.285 1.00 80.62 86 HIS A N 1
ATOM 751 C CA . HIS A 1 86 ? -30.855 -8.571 35.310 1.00 80.62 86 HIS A CA 1
ATOM 752 C C . HIS A 1 86 ? -30.738 -9.414 36.575 1.00 80.62 86 HIS A C 1
ATOM 754 O O . HIS A 1 86 ? -31.747 -9.673 37.214 1.00 80.62 86 HIS A O 1
ATOM 760 N N . THR A 1 87 ? -29.542 -9.851 36.965 1.00 81.75 87 THR A N 1
ATOM 761 C CA . THR A 1 87 ? -29.384 -10.642 38.191 1.00 81.75 87 THR A CA 1
ATOM 762 C C . THR A 1 87 ? -29.709 -9.802 39.406 1.00 81.75 87 THR A C 1
ATOM 764 O O . THR A 1 87 ? -30.525 -10.244 40.197 1.00 81.75 87 THR A O 1
ATOM 767 N N . TYR A 1 88 ? -29.175 -8.591 39.546 1.00 81.69 88 TYR A N 1
ATOM 768 C CA . TYR A 1 88 ? -29.396 -7.777 40.735 1.00 81.69 88 TYR A CA 1
ATOM 769 C C . TYR A 1 88 ? -30.863 -7.378 40.877 1.00 81.69 88 TYR A C 1
ATOM 771 O O . TYR A 1 88 ? -31.458 -7.636 41.913 1.00 81.69 88 TYR A O 1
ATOM 779 N N . ILE A 1 89 ? -31.489 -6.834 39.831 1.00 80.50 89 ILE A N 1
ATOM 780 C CA . ILE A 1 89 ? -32.903 -6.447 39.892 1.00 80.50 89 ILE A CA 1
ATOM 781 C C . ILE A 1 89 ? -33.783 -7.679 40.076 1.00 80.50 89 ILE A C 1
ATOM 783 O O . ILE A 1 89 ? -34.624 -7.691 40.969 1.00 80.50 89 ILE A O 1
ATOM 787 N N . HIS A 1 90 ? -33.595 -8.728 39.273 1.00 81.06 90 HIS A N 1
ATOM 788 C CA . HIS A 1 90 ? -34.466 -9.895 39.353 1.00 81.06 90 HIS A CA 1
ATOM 789 C C . HIS A 1 90 ? -34.295 -10.623 40.683 1.00 81.06 90 HIS A C 1
ATOM 791 O O . HIS A 1 90 ? -35.288 -10.988 41.300 1.00 81.06 90 HIS A O 1
ATOM 797 N N . THR A 1 91 ? -33.067 -10.848 41.150 1.00 82.06 91 THR A N 1
ATOM 798 C CA . THR A 1 91 ? -32.854 -11.519 42.438 1.00 82.06 91 THR A CA 1
ATOM 799 C C . THR A 1 91 ? -33.322 -10.645 43.583 1.00 82.06 91 THR A C 1
ATOM 801 O O . THR A 1 91 ? -34.041 -11.154 44.429 1.00 82.06 91 THR A O 1
ATOM 804 N N . TYR A 1 92 ? -33.009 -9.350 43.606 1.00 81.81 92 TYR A N 1
ATOM 805 C CA . TYR A 1 92 ? -33.396 -8.473 44.707 1.00 81.81 92 TYR A CA 1
ATOM 806 C C . TYR A 1 92 ? -34.910 -8.291 44.776 1.00 81.81 92 TYR A C 1
ATOM 808 O O . TYR A 1 92 ? -35.494 -8.489 45.832 1.00 81.81 92 TYR A O 1
ATOM 816 N N . ILE A 1 93 ? -35.576 -7.998 43.655 1.00 81.25 93 ILE A N 1
ATOM 817 C CA . ILE A 1 93 ? -37.039 -7.877 43.628 1.00 81.25 93 ILE A CA 1
ATOM 818 C C . ILE A 1 93 ? -37.687 -9.212 43.983 1.00 81.25 93 ILE A C 1
ATOM 820 O O . ILE A 1 93 ? -38.572 -9.248 44.832 1.00 81.25 93 ILE A O 1
ATOM 824 N N . HIS A 1 94 ? -37.248 -10.315 43.376 1.00 82.06 94 HIS A N 1
ATOM 825 C CA . HIS A 1 94 ? -37.870 -11.612 43.619 1.00 82.06 94 HIS A CA 1
ATOM 826 C C . HIS A 1 94 ? -37.649 -12.081 45.057 1.00 82.06 94 HIS A C 1
ATOM 828 O O . HIS A 1 94 ? -38.582 -12.560 45.687 1.00 82.06 94 HIS A O 1
ATOM 834 N N . THR A 1 95 ? -36.440 -11.943 45.601 1.00 81.44 95 THR A N 1
ATOM 835 C CA . THR A 1 95 ? -36.167 -12.313 46.996 1.00 81.44 95 THR A CA 1
ATOM 836 C C . THR A 1 95 ? -36.898 -11.396 47.958 1.00 81.44 95 THR A C 1
ATOM 838 O O . THR A 1 95 ? -37.530 -11.906 48.875 1.00 81.44 95 THR A O 1
ATOM 841 N N . TYR A 1 96 ? -36.891 -10.080 47.742 1.00 82.38 96 TYR A N 1
ATOM 842 C CA . TYR A 1 96 ? -37.566 -9.129 48.621 1.00 82.38 96 TYR A CA 1
ATOM 843 C C . TYR A 1 96 ? -39.078 -9.346 48.624 1.00 82.38 96 TYR A C 1
ATOM 845 O O . TYR A 1 96 ? -39.661 -9.509 49.685 1.00 82.38 96 TYR A O 1
ATOM 853 N N . ILE A 1 97 ? -39.716 -9.436 47.455 1.00 80.94 97 ILE A N 1
ATOM 854 C CA . ILE A 1 97 ? -41.156 -9.707 47.366 1.00 80.94 97 ILE A CA 1
ATOM 855 C C . ILE A 1 97 ? -41.484 -11.067 47.981 1.00 80.94 97 ILE A C 1
ATOM 857 O O . ILE A 1 97 ? -42.402 -11.161 48.790 1.00 80.94 97 ILE A O 1
ATOM 861 N N . HIS A 1 98 ? -40.737 -12.117 47.634 1.00 81.31 98 HIS A N 1
ATOM 862 C CA . HIS A 1 98 ? -41.034 -13.461 48.119 1.00 81.31 98 HIS A CA 1
ATOM 863 C C . HIS A 1 98 ? -40.841 -13.577 49.631 1.00 81.31 98 HIS A C 1
ATOM 865 O O . HIS A 1 98 ? -41.671 -14.189 50.292 1.00 81.31 98 HIS A O 1
ATOM 871 N N . THR A 1 99 ? -39.775 -12.997 50.187 1.00 80.25 99 THR A N 1
ATOM 872 C CA . THR A 1 99 ? -39.548 -12.988 51.639 1.00 80.25 99 THR A CA 1
ATOM 873 C C . THR A 1 99 ? -40.597 -12.153 52.346 1.00 80.25 99 THR A C 1
ATOM 875 O O . THR A 1 99 ? -41.217 -12.672 53.261 1.00 80.25 99 THR A O 1
ATOM 878 N N . TYR A 1 100 ? -40.861 -10.927 51.886 1.00 81.12 100 TYR A N 1
ATOM 879 C CA . TYR A 1 100 ? -41.823 -10.029 52.521 1.00 81.12 100 TYR A CA 1
ATOM 880 C C . TYR A 1 100 ? -43.232 -10.627 52.530 1.00 81.12 100 TYR A C 1
ATOM 882 O O . TYR A 1 100 ? -43.868 -10.661 53.578 1.00 81.12 100 TYR A O 1
ATOM 890 N N . ILE A 1 101 ? -43.692 -11.166 51.395 1.00 76.69 101 ILE A N 1
ATOM 891 C CA . ILE A 1 101 ? -45.000 -11.824 51.295 1.00 76.69 101 ILE A CA 1
ATOM 892 C C . ILE A 1 101 ? -45.060 -13.060 52.195 1.00 76.69 101 ILE A C 1
ATOM 894 O O . ILE A 1 101 ? -46.022 -13.190 52.944 1.00 76.69 101 ILE A O 1
ATOM 898 N N . HIS A 1 102 ? -44.050 -13.939 52.179 1.00 74.75 102 HIS A N 1
ATOM 899 C CA . HIS A 1 102 ? -44.065 -15.116 53.056 1.00 74.75 102 HIS A CA 1
ATOM 900 C C . HIS A 1 102 ? -44.075 -14.724 54.530 1.00 74.75 102 HIS A C 1
ATOM 902 O O . HIS A 1 102 ? -44.901 -15.216 55.283 1.00 74.75 102 HIS A O 1
ATOM 908 N N . THR A 1 103 ? -43.213 -13.792 54.943 1.00 75.12 103 THR A N 1
ATOM 909 C CA . THR A 1 103 ? -43.148 -13.370 56.346 1.00 75.12 103 THR A CA 1
ATOM 910 C C . THR A 1 103 ? -44.411 -12.675 56.828 1.00 75.12 103 THR A C 1
ATOM 912 O O . THR A 1 103 ? -44.675 -12.740 58.015 1.00 75.12 103 THR A O 1
ATOM 915 N N . TYR A 1 104 ? -45.168 -12.011 55.950 1.00 70.94 104 TYR A N 1
ATOM 916 C CA . TYR A 1 104 ? -46.391 -11.295 56.330 1.00 70.94 104 TYR A CA 1
ATOM 917 C C . TYR A 1 104 ? -47.643 -12.180 56.278 1.00 70.94 104 TYR A C 1
ATOM 919 O O . TYR A 1 104 ? -48.653 -11.843 56.882 1.00 70.94 104 TYR A O 1
ATOM 927 N N . ILE A 1 105 ? -47.600 -13.278 55.516 1.00 68.38 105 ILE A N 1
ATOM 928 C CA . ILE A 1 105 ? -48.678 -14.274 55.449 1.00 68.38 105 ILE A CA 1
ATOM 929 C C . ILE A 1 105 ? -48.499 -15.356 56.526 1.00 68.38 105 ILE A C 1
ATOM 931 O O . ILE A 1 105 ? -49.495 -15.857 57.038 1.00 68.38 105 ILE A O 1
ATOM 935 N N . ASP A 1 106 ? -47.256 -15.708 56.877 1.00 59.59 106 ASP A N 1
ATOM 936 C CA . ASP A 1 106 ? -46.939 -16.684 57.935 1.00 59.59 106 ASP A CA 1
ATOM 937 C C . ASP A 1 106 ? -46.955 -16.076 59.362 1.00 59.59 106 ASP A C 1
ATOM 939 O O . ASP A 1 106 ? -46.744 -16.801 60.338 1.00 59.59 106 ASP A O 1
ATOM 943 N N . THR A 1 107 ? -47.216 -14.768 59.503 1.00 53.47 107 THR A N 1
ATOM 944 C CA . THR A 1 107 ? -47.523 -14.075 60.777 1.00 53.47 107 THR A CA 1
ATOM 945 C C . THR A 1 107 ? -48.997 -13.736 60.882 1.00 53.47 107 THR A C 1
ATOM 947 O O . THR A 1 107 ? -49.571 -13.959 61.971 1.00 53.47 107 THR A O 1
#

Organism: Dreissena polymorpha (NCBI:txid45954)

Sequence (107 aa):
MHTCIHAYMHTCIHAYMHTCIHANMHTCIHTYIHTYIHTYIHTNLHTYIHTYIHTYIHTYIHTYIHTYIHTYIHKYIHTYIHTYIHTYIHTYIHTYIHTYIHTYIDT

pLDDT: mean 83.15, std 5.21, range [53.47, 90.56]